Protein AF-A0A9X0CU26-F1 (afdb_monomer)

Nearest PDB structures (foldseek):
  7mq8-assembly1_LT  TM=6.709E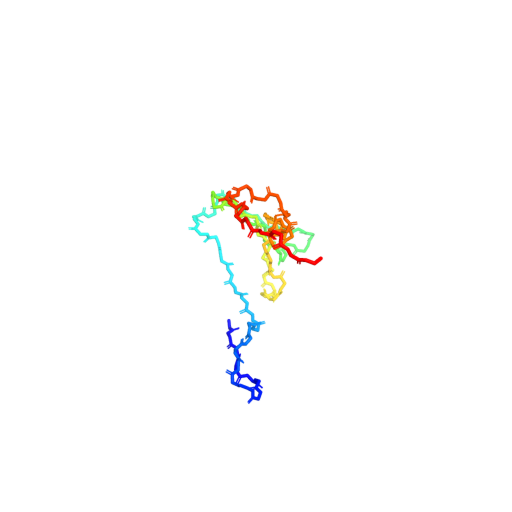-01  e=8.727E-05  Homo sapiens
  6nd4-assembly1_T  TM=7.323E-01  e=2.060E-03  Saccharomyces cerevisiae BY4741
  6zqf-assembly1_UU  TM=7.411E-01  e=4.613E-03  Saccharomyces cerevisiae S288C
  6zqc-assembly1_UU  TM=5.405E-01  e=2.640E-03  Saccharomyces cerevisiae S288C
  5gxh-assembly1_A  TM=5.516E-01  e=1.472E+00  Homo sapiens

Structure (mmCIF, N/CA/C/O backbone):
data_AF-A0A9X0CU26-F1
#
_entry.id   AF-A0A9X0CU26-F1
#
loop_
_atom_site.group_PDB
_atom_site.id
_atom_site.type_symbol
_atom_site.label_atom_id
_atom_site.label_alt_id
_atom_site.label_comp_id
_atom_site.label_asym_id
_atom_site.label_entity_id
_atom_site.label_seq_id
_atom_site.pdbx_PDB_ins_code
_atom_site.Cartn_x
_atom_site.Cartn_y
_atom_site.Cartn_z
_atom_site.occupancy
_atom_site.B_iso_or_equiv
_atom_site.auth_seq_id
_atom_site.auth_comp_id
_atom_site.auth_asym_id
_atom_site.auth_atom_id
_atom_site.pdbx_PDB_model_num
ATOM 1 N N . ILE A 1 1 ? 8.202 -4.495 -8.463 1.00 87.44 1 ILE A N 1
ATOM 2 C CA . ILE A 1 1 ? 8.503 -4.805 -9.869 1.00 87.44 1 ILE A CA 1
ATOM 3 C C . ILE A 1 1 ? 9.584 -3.852 -10.301 1.00 87.44 1 ILE A C 1
ATOM 5 O O . ILE A 1 1 ? 9.345 -2.652 -10.405 1.00 87.44 1 ILE A O 1
ATOM 9 N N . TRP A 1 2 ? 10.766 -4.417 -10.453 1.00 92.06 2 TRP A N 1
ATOM 10 C CA . TRP A 1 2 ? 11.875 -3.780 -11.129 1.00 92.06 2 TRP A CA 1
ATOM 11 C C . TRP A 1 2 ? 11.808 -4.172 -12.594 1.00 92.06 2 TRP A C 1
ATOM 13 O O . TRP A 1 2 ? 11.380 -5.283 -12.909 1.00 92.06 2 TRP A O 1
ATOM 23 N N . ILE A 1 3 ? 12.178 -3.245 -13.461 1.00 96.00 3 ILE A N 1
ATOM 24 C CA . ILE A 1 3 ? 12.325 -3.486 -14.891 1.00 96.00 3 ILE A CA 1
ATOM 25 C C . ILE A 1 3 ? 13.695 -2.985 -15.326 1.00 96.00 3 ILE A C 1
ATOM 27 O O . ILE A 1 3 ? 14.225 -2.041 -14.739 1.00 96.00 3 ILE A O 1
ATOM 31 N N . PHE A 1 4 ? 14.250 -3.655 -16.325 1.00 95.69 4 PHE A N 1
ATOM 32 C CA . PHE A 1 4 ? 15.578 -3.410 -16.878 1.00 95.69 4 PHE A CA 1
ATOM 33 C C . PHE A 1 4 ? 15.408 -3.154 -18.374 1.00 95.69 4 PHE A C 1
ATOM 35 O O . PHE A 1 4 ? 15.731 -3.993 -19.206 1.00 95.69 4 PHE A O 1
ATOM 42 N N . ASP A 1 5 ? 14.759 -2.038 -18.696 1.00 94.50 5 ASP A N 1
ATOM 43 C CA . ASP A 1 5 ? 14.431 -1.621 -20.062 1.00 94.50 5 ASP A CA 1
ATOM 44 C C . ASP A 1 5 ? 15.352 -0.505 -20.579 1.00 94.50 5 ASP A C 1
ATOM 46 O O . ASP A 1 5 ? 15.161 -0.013 -21.689 1.00 94.50 5 ASP A O 1
ATOM 50 N N . GLN A 1 6 ? 16.348 -0.098 -19.785 1.00 94.50 6 GLN A N 1
ATOM 51 C CA . GLN A 1 6 ? 17.261 0.987 -20.133 1.00 94.50 6 GLN A CA 1
ATOM 52 C C . GLN A 1 6 ? 18.475 0.487 -20.942 1.00 94.50 6 GLN A C 1
ATOM 54 O O . GLN A 1 6 ? 18.983 -0.601 -20.658 1.00 94.50 6 GLN A O 1
ATOM 59 N N . PRO A 1 7 ? 18.978 1.269 -21.924 1.00 94.88 7 PRO A N 1
ATOM 60 C CA . PRO A 1 7 ? 20.105 0.870 -22.780 1.00 94.88 7 PRO A CA 1
ATOM 61 C C . PRO A 1 7 ? 21.417 0.612 -22.029 1.00 94.88 7 PRO A C 1
ATOM 63 O O . PRO A 1 7 ? 22.267 -0.129 -22.508 1.00 94.88 7 PRO A O 1
ATOM 66 N N . ASP A 1 8 ? 21.581 1.229 -20.860 1.00 95.56 8 ASP A N 1
ATOM 67 C CA . ASP A 1 8 ? 22.740 1.075 -19.976 1.00 95.56 8 ASP A CA 1
ATOM 68 C C . ASP A 1 8 ? 22.634 -0.150 -19.046 1.00 95.56 8 ASP A C 1
ATOM 70 O O . ASP A 1 8 ? 23.519 -0.386 -18.224 1.00 95.56 8 ASP A O 1
ATOM 74 N N . GLY A 1 9 ? 21.550 -0.929 -19.150 1.00 94.00 9 GLY A N 1
ATOM 75 C CA . GLY A 1 9 ? 21.271 -2.074 -18.284 1.00 94.00 9 GLY A CA 1
ATOM 76 C C . GLY A 1 9 ? 20.805 -1.699 -16.873 1.00 94.00 9 GLY A C 1
ATOM 77 O O . GLY A 1 9 ? 20.652 -2.584 -16.029 1.00 94.00 9 GLY A O 1
ATOM 78 N N . SER A 1 10 ? 20.560 -0.415 -16.586 1.00 96.00 10 SER A N 1
ATOM 79 C CA . SER A 1 10 ? 20.128 0.026 -15.262 1.00 96.00 10 SER A CA 1
ATOM 80 C C . SER A 1 10 ? 18.667 -0.345 -14.973 1.00 96.00 10 SER A C 1
ATOM 82 O O . SER A 1 10 ? 17.771 -0.268 -15.820 1.00 96.00 10 SER A O 1
ATOM 84 N N . GLY A 1 11 ? 18.410 -0.758 -13.730 1.00 95.19 11 GLY A N 1
ATOM 85 C CA . GLY A 1 11 ? 17.074 -1.116 -13.264 1.00 95.19 11 GLY A CA 1
ATOM 86 C C . GLY A 1 11 ? 16.304 0.097 -12.751 1.00 95.19 11 GLY A C 1
ATOM 87 O O . GLY A 1 11 ? 16.818 0.862 -11.935 1.00 95.19 11 GLY A O 1
ATOM 88 N N . ARG A 1 12 ? 15.034 0.235 -13.143 1.00 93.94 12 ARG A N 1
ATOM 89 C CA . ARG A 1 12 ? 14.109 1.208 -12.540 1.00 93.94 12 ARG A CA 1
ATOM 90 C C . ARG A 1 12 ? 12.938 0.521 -11.855 1.00 93.94 12 ARG A C 1
ATOM 92 O O . ARG A 1 12 ? 12.430 -0.514 -12.297 1.00 93.94 12 ARG A O 1
ATOM 99 N N . LEU A 1 13 ? 12.484 1.111 -10.755 1.00 89.56 13 LEU A N 1
ATOM 100 C CA . LEU A 1 13 ? 11.313 0.625 -10.040 1.00 89.56 13 LEU A CA 1
ATOM 101 C C . LEU A 1 13 ? 10.052 1.023 -10.819 1.00 89.56 13 LEU A C 1
ATOM 103 O O . LEU A 1 13 ? 9.671 2.188 -10.838 1.00 89.56 13 LEU A O 1
ATOM 107 N N . LEU A 1 14 ? 9.386 0.050 -11.443 1.00 87.62 14 LEU A N 1
ATOM 108 C CA . LEU A 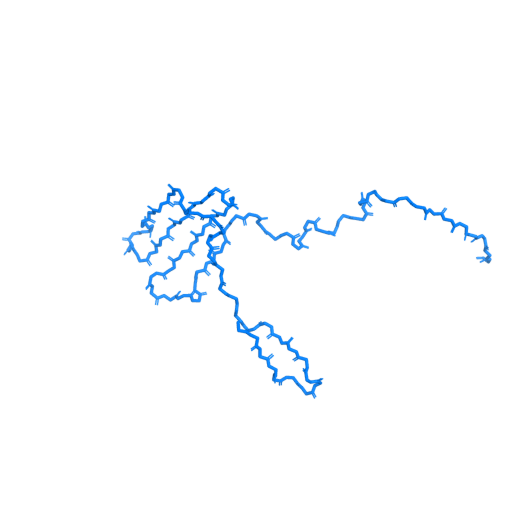1 14 ? 8.115 0.274 -12.137 1.00 87.62 14 LEU A CA 1
ATOM 109 C C . LEU A 1 14 ? 6.953 0.393 -11.150 1.00 87.62 14 LEU A C 1
ATOM 111 O O . LEU A 1 14 ? 6.058 1.216 -11.312 1.00 87.62 14 LEU A O 1
ATOM 115 N N . ARG A 1 15 ? 6.932 -0.488 -10.146 1.00 81.50 15 ARG A N 1
ATOM 116 C CA . ARG A 1 15 ? 5.830 -0.564 -9.182 1.00 81.50 15 ARG A CA 1
ATOM 117 C C . ARG A 1 15 ? 6.285 -1.207 -7.888 1.00 81.50 15 ARG A C 1
ATOM 119 O O . ARG A 1 15 ? 6.753 -2.344 -7.911 1.00 81.50 15 ARG A O 1
ATOM 126 N N . SER A 1 16 ? 6.107 -0.546 -6.757 1.00 80.12 16 SER A N 1
ATOM 127 C CA . SER A 1 16 ? 6.210 -1.176 -5.441 1.00 80.12 16 SER A CA 1
ATOM 128 C C . SER A 1 16 ? 4.817 -1.529 -4.925 1.00 80.12 16 SER A C 1
ATOM 130 O O . SER A 1 16 ? 3.831 -0.862 -5.227 1.00 80.12 16 SER A O 1
ATOM 132 N N . ARG A 1 17 ? 4.731 -2.613 -4.156 1.00 80.12 17 ARG A N 1
ATOM 133 C CA . ARG A 1 17 ? 3.592 -2.896 -3.283 1.00 80.12 17 ARG A CA 1
ATOM 134 C C . ARG A 1 17 ? 4.167 -3.093 -1.896 1.00 80.12 17 ARG A C 1
ATOM 136 O O . ARG A 1 17 ? 5.151 -3.814 -1.752 1.00 80.12 17 ARG A O 1
ATOM 143 N N . SER A 1 18 ? 3.583 -2.447 -0.904 1.00 77.19 18 SER A N 1
ATOM 144 C CA . SER A 1 18 ? 3.969 -2.606 0.492 1.00 77.19 18 SER A CA 1
ATOM 145 C C . SER A 1 18 ? 2.715 -2.849 1.318 1.00 77.19 18 SER A C 1
ATOM 147 O O . SER A 1 18 ? 1.660 -2.287 1.029 1.00 77.19 18 SER A O 1
ATOM 149 N N . SER A 1 19 ? 2.829 -3.717 2.317 1.00 82.81 19 SER A N 1
ATOM 150 C CA . SER A 1 19 ? 1.771 -3.983 3.292 1.00 82.81 19 SER A CA 1
ATOM 151 C C . SER A 1 19 ? 2.172 -3.409 4.649 1.00 82.81 19 SER A C 1
ATOM 153 O O . SER A 1 19 ? 3.233 -2.788 4.782 1.00 82.81 19 SER A O 1
ATOM 155 N N . HIS A 1 20 ? 1.326 -3.609 5.654 1.00 90.69 20 HIS A N 1
ATOM 156 C CA . HIS A 1 20 ? 1.740 -3.390 7.028 1.00 90.69 20 HIS A CA 1
ATOM 157 C C . HIS A 1 20 ?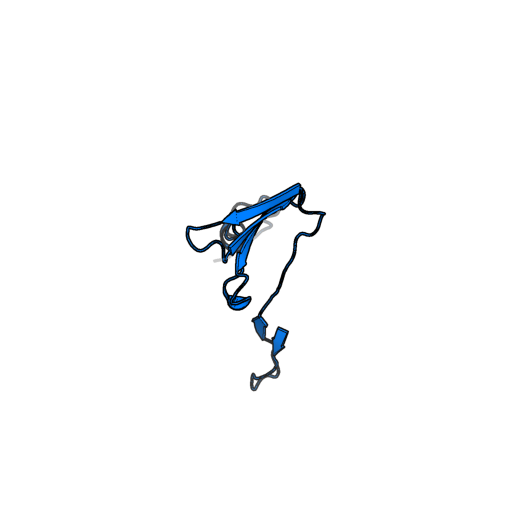 2.895 -4.335 7.398 1.00 90.69 20 HIS A C 1
ATOM 159 O O . HIS A 1 20 ? 2.888 -5.502 7.001 1.00 90.69 20 HIS A O 1
ATOM 165 N N . SER A 1 21 ? 3.887 -3.839 8.142 1.00 91.69 21 SER A N 1
ATOM 166 C CA . SER A 1 21 ? 4.999 -4.664 8.653 1.00 91.69 21 SER A CA 1
ATOM 167 C C . SER A 1 21 ? 4.692 -5.331 9.999 1.00 91.69 21 SER A C 1
ATOM 169 O O . SER A 1 21 ? 5.457 -6.171 10.463 1.00 91.69 21 SER A O 1
ATOM 171 N N . ALA A 1 22 ? 3.556 -4.987 10.604 1.00 92.62 22 ALA A N 1
ATOM 172 C CA . ALA A 1 22 ? 2.966 -5.628 11.773 1.00 92.62 22 ALA A CA 1
ATOM 173 C C . ALA A 1 22 ? 1.459 -5.833 11.521 1.00 92.62 22 ALA A C 1
ATOM 175 O O . ALA A 1 22 ? 0.910 -5.198 10.619 1.00 92.62 22 ALA A O 1
ATOM 176 N N . PRO A 1 23 ? 0.753 -6.680 12.287 1.00 94.19 23 PRO A N 1
ATOM 177 C CA . PRO A 1 23 ? -0.686 -6.846 12.116 1.00 94.19 23 PRO A CA 1
ATOM 178 C C . PRO A 1 23 ? -1.436 -5.498 12.173 1.00 94.19 23 PRO A C 1
ATOM 180 O O . PRO A 1 23 ? -1.184 -4.694 13.080 1.00 94.19 23 PRO A O 1
ATOM 183 N N . PRO A 1 24 ? -2.348 -5.219 11.223 1.00 94.25 24 PRO A N 1
ATOM 184 C CA . PRO A 1 24 ? -3.165 -4.015 11.270 1.00 94.25 24 PRO A CA 1
ATOM 185 C C . PRO A 1 24 ? -4.083 -4.068 12.494 1.00 94.25 24 PRO A C 1
ATOM 187 O O . PRO A 1 24 ? -4.752 -5.066 12.749 1.00 94.25 24 PRO A O 1
ATOM 190 N N . SER A 1 25 ? -4.129 -2.978 13.250 1.00 96.19 25 SER A N 1
ATOM 191 C CA . SER A 1 25 ? -4.940 -2.861 14.463 1.00 96.19 25 SER A CA 1
ATOM 192 C C . SER A 1 25 ? -6.352 -2.348 14.180 1.00 96.19 25 SER A C 1
ATOM 194 O O . SER A 1 25 ? -7.252 -2.515 15.003 1.00 96.19 25 SER A O 1
ATOM 196 N N . LYS A 1 26 ? -6.575 -1.708 13.024 1.00 96.19 26 LYS A N 1
ATOM 197 C CA . LYS A 1 26 ? -7.890 -1.203 12.616 1.00 96.19 26 LYS A CA 1
ATOM 198 C C . LYS A 1 26 ? -8.038 -1.242 11.099 1.00 96.19 26 LYS A C 1
ATOM 200 O O . LYS A 1 26 ? -7.148 -0.800 10.379 1.00 96.19 26 LYS A O 1
ATOM 205 N N . ILE A 1 27 ? -9.182 -1.731 10.624 1.00 96.56 27 ILE A N 1
ATOM 206 C CA . ILE A 1 27 ? -9.529 -1.824 9.201 1.00 96.56 27 ILE A CA 1
ATOM 207 C C . ILE A 1 27 ? -10.987 -1.396 9.038 1.00 96.56 27 ILE A C 1
ATOM 209 O O . ILE A 1 27 ? -11.844 -1.863 9.790 1.00 96.56 27 ILE A O 1
ATOM 213 N N . ARG A 1 28 ? -11.282 -0.498 8.091 1.00 96.94 28 ARG A N 1
ATOM 214 C CA . ARG A 1 28 ? -12.654 -0.057 7.788 1.00 96.94 28 ARG A CA 1
ATOM 215 C C . ARG A 1 28 ? -12.831 0.257 6.309 1.00 96.94 28 ARG A C 1
ATOM 217 O O . ARG A 1 28 ? -11.925 0.802 5.684 1.00 96.94 28 ARG A O 1
ATOM 224 N N . PHE A 1 29 ? -14.020 -0.015 5.779 1.00 97.44 29 PHE A N 1
ATOM 225 C CA . PHE A 1 29 ? -14.435 0.544 4.494 1.00 97.44 29 PHE A CA 1
ATOM 226 C C . PHE A 1 29 ? -14.567 2.068 4.585 1.00 97.44 29 PHE A C 1
ATOM 228 O O . PHE A 1 29 ? -14.905 2.614 5.638 1.00 97.44 29 PHE A O 1
ATOM 235 N N . TYR A 1 30 ? -14.278 2.749 3.480 1.00 95.06 30 TYR A N 1
ATOM 236 C CA . TYR A 1 30 ? -14.235 4.201 3.387 1.00 95.06 30 TYR A CA 1
ATOM 237 C C . TYR A 1 30 ? -14.838 4.716 2.073 1.00 95.06 30 TYR A C 1
ATOM 239 O O . TYR A 1 30 ? -14.671 4.118 1.005 1.00 95.06 30 TYR A O 1
ATOM 247 N N . GLY A 1 31 ? -15.476 5.887 2.162 1.00 93.19 31 GLY A N 1
ATOM 248 C CA . GLY A 1 31 ? -16.143 6.573 1.057 1.00 93.19 31 GLY A CA 1
ATOM 249 C C . GLY A 1 31 ? -17.575 6.087 0.830 1.00 93.19 31 GLY A C 1
ATOM 250 O O . GLY A 1 31 ? -17.941 4.984 1.229 1.00 93.19 31 GLY A O 1
ATOM 251 N N . SER A 1 32 ? -18.381 6.908 0.155 1.00 94.12 32 SER A N 1
ATOM 252 C CA . SER A 1 32 ? -19.800 6.627 -0.128 1.00 94.12 32 SER A CA 1
ATOM 253 C C . SER A 1 32 ? -20.020 5.346 -0.934 1.00 94.12 32 SER A C 1
ATOM 255 O O . SER A 1 32 ? -21.030 4.675 -0.763 1.00 94.12 32 SER A O 1
ATOM 257 N N . LEU A 1 33 ? -19.058 4.990 -1.787 1.00 93.75 33 LEU A N 1
ATOM 258 C CA . LEU A 1 33 ? -19.110 3.775 -2.596 1.00 93.75 33 LEU A CA 1
ATOM 259 C C . LEU A 1 33 ? -18.644 2.520 -1.840 1.00 93.75 33 LEU A C 1
ATOM 261 O O . LEU A 1 33 ? -18.831 1.421 -2.345 1.00 93.75 33 LEU A O 1
ATOM 265 N N . GLY A 1 34 ? -17.974 2.650 -0.687 1.00 94.12 34 GLY A N 1
ATOM 266 C CA . GLY A 1 34 ? -17.462 1.504 0.080 1.00 94.12 34 GLY A CA 1
ATOM 267 C C . GLY A 1 34 ? -16.404 0.650 -0.638 1.00 94.12 34 GLY A C 1
ATOM 268 O O . GLY A 1 34 ? -16.056 -0.425 -0.169 1.00 94.12 34 GLY A O 1
ATOM 269 N N . VAL A 1 35 ? -15.863 1.111 -1.769 1.00 96.69 35 VAL A N 1
ATOM 270 C CA . VAL A 1 35 ? -14.885 0.369 -2.596 1.00 96.69 35 VAL A CA 1
ATOM 271 C C . VAL A 1 35 ? -13.429 0.604 -2.193 1.00 96.69 35 VAL A C 1
ATOM 273 O O . VAL A 1 35 ? -12.493 0.230 -2.902 1.00 96.69 35 VAL A O 1
ATOM 276 N N . ASN A 1 36 ? -13.212 1.293 -1.082 1.00 96.19 36 ASN A N 1
ATOM 277 C CA . ASN A 1 36 ? -11.882 1.528 -0.553 1.00 96.19 36 ASN A CA 1
ATOM 278 C C . ASN A 1 36 ? -11.853 1.141 0.915 1.00 96.19 36 ASN A C 1
ATOM 280 O O . ASN A 1 36 ? -12.856 1.228 1.620 1.00 96.19 36 ASN A O 1
ATOM 284 N N . ILE A 1 37 ? -10.683 0.723 1.364 1.00 96.62 37 ILE A N 1
ATOM 285 C CA . ILE A 1 37 ? -10.404 0.316 2.727 1.00 96.62 37 ILE A CA 1
ATOM 286 C C . ILE A 1 37 ? -9.332 1.256 3.271 1.00 96.62 37 ILE A C 1
ATOM 288 O O . ILE A 1 37 ? -8.329 1.523 2.609 1.00 96.62 37 ILE A O 1
ATOM 292 N N . LEU A 1 38 ? -9.546 1.743 4.486 1.00 95.69 38 LEU A N 1
ATOM 293 C CA . LEU A 1 38 ? -8.511 2.360 5.301 1.00 95.69 38 LEU A CA 1
ATOM 294 C C . LEU A 1 38 ? -8.025 1.340 6.327 1.00 95.69 38 LEU A C 1
ATOM 296 O O . LEU A 1 38 ? -8.836 0.757 7.055 1.00 95.69 38 LEU A O 1
ATOM 300 N N . SER A 1 39 ? -6.712 1.140 6.400 1.00 96.12 39 SER A N 1
ATOM 301 C CA . SER A 1 39 ? -6.079 0.274 7.396 1.00 96.12 39 SER A CA 1
ATOM 302 C C . SER A 1 39 ? -4.988 1.016 8.162 1.00 96.12 39 SER A C 1
ATOM 304 O O . SER A 1 39 ? -4.220 1.781 7.585 1.00 96.12 39 SER A O 1
ATOM 306 N N . ALA A 1 40 ? -4.923 0.800 9.473 1.00 95.25 40 ALA A N 1
ATOM 307 C CA . ALA A 1 40 ? -3.905 1.364 10.354 1.00 95.25 40 ALA A CA 1
ATOM 308 C C . ALA A 1 40 ? -3.274 0.254 11.203 1.00 95.25 40 ALA A C 1
ATOM 310 O O . ALA A 1 40 ? -3.955 -0.714 11.555 1.00 95.25 40 ALA A O 1
ATOM 311 N N . GLY A 1 41 ? -1.991 0.397 11.542 1.00 93.88 41 GLY A N 1
ATOM 312 C CA . GLY A 1 41 ? -1.242 -0.610 12.295 1.00 93.88 41 GLY A CA 1
ATOM 313 C C . GLY A 1 41 ? -0.249 -0.026 13.299 1.00 93.88 41 GLY A C 1
ATOM 314 O O . GLY A 1 41 ? 0.052 1.168 13.304 1.00 93.88 41 GLY A O 1
ATOM 315 N N . LEU A 1 42 ? 0.270 -0.899 14.169 1.00 93.31 42 LEU A N 1
ATOM 316 C CA . LEU A 1 4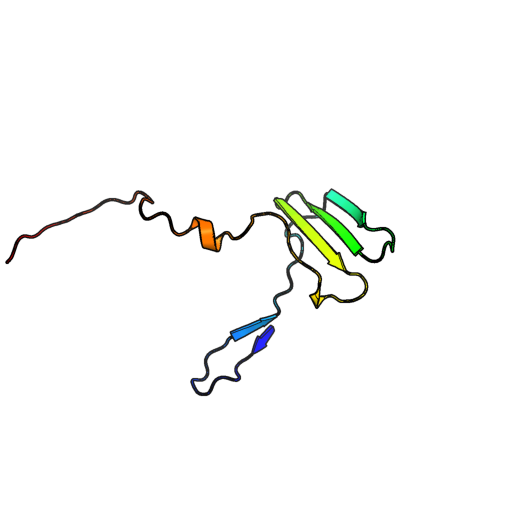2 ? 1.327 -0.558 15.136 1.00 93.31 42 LEU A CA 1
ATOM 317 C C . LEU A 1 42 ? 2.693 -0.335 14.474 1.00 93.31 42 LEU A C 1
ATOM 319 O O . LEU A 1 42 ? 3.609 0.208 15.086 1.00 93.31 42 LEU A O 1
ATOM 323 N N . ASP A 1 43 ? 2.803 -0.676 13.193 1.00 91.62 43 ASP A N 1
ATOM 324 C CA . ASP A 1 43 ? 3.927 -0.325 12.330 1.00 91.62 43 ASP A CA 1
ATOM 325 C C . ASP A 1 43 ? 3.992 1.171 11.982 1.00 91.62 43 ASP A C 1
ATOM 327 O O . ASP A 1 43 ? 4.840 1.588 11.193 1.00 91.62 43 ASP A O 1
ATOM 331 N N . ARG A 1 44 ? 3.114 1.986 12.582 1.00 90.00 44 ARG A N 1
ATOM 332 C CA . ARG A 1 44 ? 2.979 3.423 12.329 1.00 90.00 44 ARG A CA 1
ATOM 333 C C . ARG A 1 44 ? 2.652 3.726 10.870 1.00 90.00 44 ARG A C 1
ATOM 335 O O . ARG A 1 44 ? 3.012 4.807 10.408 1.00 90.00 44 ARG A O 1
ATOM 342 N N . SER A 1 45 ? 1.994 2.795 10.171 1.00 91.38 45 SER A N 1
ATOM 343 C CA . SER A 1 45 ? 1.484 3.026 8.825 1.00 91.38 45 SER A CA 1
ATOM 344 C C . SER A 1 45 ? -0.032 3.224 8.815 1.00 91.38 45 SER A C 1
ATOM 346 O O . SER A 1 45 ? -0.778 2.583 9.563 1.00 91.38 45 SER A O 1
ATOM 348 N N . LEU A 1 46 ? -0.484 4.150 7.970 1.00 93.69 46 LEU A N 1
ATOM 349 C CA . LEU A 1 46 ? -1.889 4.355 7.626 1.00 93.69 46 LEU A CA 1
ATOM 350 C C . LEU A 1 46 ? -1.993 4.173 6.121 1.00 93.69 46 LEU A C 1
ATOM 352 O O . LEU A 1 46 ? -1.304 4.859 5.375 1.00 93.69 46 LEU A O 1
ATOM 356 N N . ARG A 1 47 ? -2.831 3.255 5.657 1.00 93.38 47 ARG A N 1
ATOM 357 C CA . ARG A 1 47 ? -2.900 2.881 4.246 1.00 93.38 47 ARG A CA 1
ATOM 358 C C . ARG A 1 47 ? -4.298 3.065 3.699 1.00 93.38 47 ARG A C 1
ATOM 360 O O . ARG A 1 47 ? -5.292 2.778 4.364 1.00 93.38 47 ARG A O 1
ATOM 367 N N . PHE A 1 48 ? -4.337 3.515 2.455 1.00 93.88 48 PHE A N 1
ATOM 368 C CA . PHE A 1 48 ? -5.513 3.520 1.610 1.00 93.88 48 PHE A CA 1
ATOM 369 C C . PHE A 1 48 ? -5.385 2.387 0.600 1.00 93.88 48 PHE A C 1
ATOM 371 O O . PHE A 1 48 ? -4.390 2.289 -0.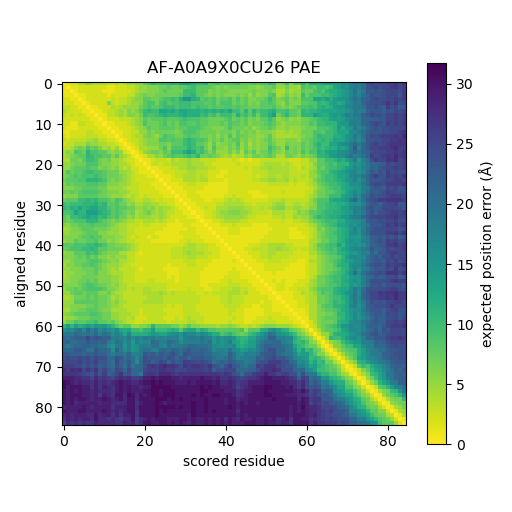116 1.00 93.88 48 PHE A O 1
ATOM 378 N N . ILE A 1 49 ? -6.388 1.520 0.547 1.00 94.56 49 ILE A N 1
ATOM 379 C CA . ILE A 1 49 ? -6.403 0.340 -0.311 1.00 94.56 49 ILE A CA 1
ATOM 380 C C . ILE A 1 49 ? -7.665 0.398 -1.161 1.00 94.56 49 ILE A C 1
ATOM 382 O O . ILE A 1 49 ? -8.773 0.421 -0.631 1.00 94.56 49 ILE A O 1
ATOM 386 N N . SER A 1 50 ? -7.520 0.405 -2.484 1.00 93.81 50 SER A N 1
ATOM 387 C CA . SER A 1 50 ? -8.679 0.310 -3.375 1.00 93.81 50 SER A CA 1
ATOM 388 C C . SER A 1 50 ? -9.002 -1.153 -3.648 1.00 93.81 50 SER A C 1
ATOM 390 O O . SER A 1 50 ? -8.135 -1.895 -4.105 1.00 93.81 50 SER A O 1
ATOM 392 N N . THR A 1 51 ? -10.258 -1.561 -3.456 1.00 95.00 51 THR A N 1
ATOM 393 C CA . THR A 1 51 ? -10.698 -2.931 -3.780 1.00 95.00 51 THR A CA 1
ATOM 394 C C . THR A 1 51 ? -10.875 -3.151 -5.284 1.00 95.00 51 THR A C 1
ATOM 396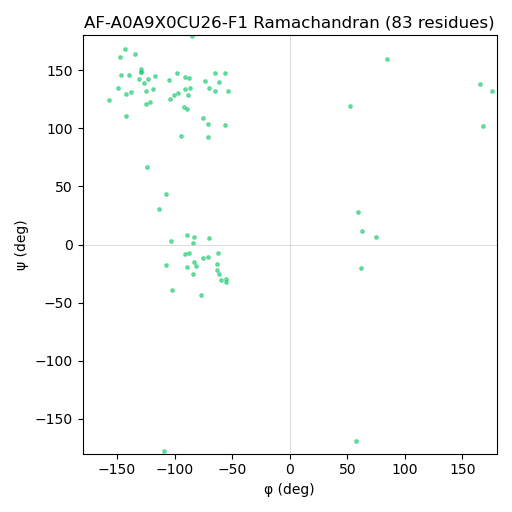 O O . THR A 1 51 ? -11.003 -4.283 -5.733 1.00 95.00 51 THR A O 1
ATOM 399 N N . VAL A 1 52 ? -10.855 -2.071 -6.073 1.00 95.44 52 VAL A N 1
ATOM 400 C CA . VAL A 1 52 ? -11.105 -2.102 -7.523 1.00 95.44 52 VAL A CA 1
ATOM 401 C C . VAL A 1 52 ? -9.814 -2.002 -8.339 1.00 95.44 52 VAL A C 1
ATOM 403 O O . VAL A 1 52 ? -9.690 -2.649 -9.373 1.00 95.44 52 VAL A O 1
ATOM 406 N N . ARG A 1 53 ? -8.840 -1.178 -7.920 1.00 91.69 53 ARG A N 1
ATOM 407 C CA . ARG A 1 53 ? -7.552 -1.038 -8.631 1.00 91.69 53 ARG A CA 1
ATOM 408 C C . ARG A 1 53 ? -6.396 -0.868 -7.657 1.00 91.69 53 ARG A C 1
ATOM 410 O O . ARG A 1 53 ? -6.235 0.211 -7.097 1.00 91.69 53 ARG A O 1
ATOM 417 N N . ASP A 1 54 ? -5.539 -1.881 -7.574 1.00 89.06 54 ASP A N 1
ATOM 418 C CA . ASP A 1 54 ? -4.348 -1.909 -6.712 1.00 89.06 54 ASP A CA 1
ATOM 419 C C . ASP A 1 54 ? -3.397 -0.722 -6.945 1.00 89.06 54 ASP A C 1
ATOM 421 O O . ASP A 1 54 ? -2.793 -0.210 -6.013 1.00 89.06 54 ASP A O 1
ATOM 425 N N . ALA A 1 55 ? -3.316 -0.212 -8.180 1.00 88.69 55 ALA A N 1
ATOM 426 C CA . ALA A 1 55 ? -2.491 0.953 -8.512 1.00 88.69 55 ALA A CA 1
ATOM 427 C C . ALA A 1 55 ? -2.919 2.254 -7.802 1.00 88.69 55 ALA A C 1
ATOM 429 O O . ALA A 1 55 ? -2.149 3.207 -7.774 1.00 88.69 55 ALA A O 1
ATOM 430 N N . ARG A 1 56 ? -4.139 2.311 -7.248 1.00 90.06 56 ARG A N 1
ATOM 431 C CA . ARG A 1 56 ? -4.617 3.443 -6.435 1.00 90.06 56 ARG A CA 1
ATOM 432 C C . ARG A 1 56 ? -4.338 3.266 -4.945 1.00 90.06 56 ARG A C 1
ATOM 434 O O . ARG A 1 56 ? -4.601 4.189 -4.183 1.00 90.06 56 ARG A O 1
ATOM 441 N N . SER A 1 57 ? -3.866 2.096 -4.527 1.00 92.12 57 SER A N 1
ATOM 442 C CA . SER A 1 57 ? -3.494 1.859 -3.140 1.00 92.12 57 SER A CA 1
ATOM 443 C C . SER A 1 57 ? -2.230 2.648 -2.811 1.00 92.12 57 SER A C 1
ATOM 445 O O . SER A 1 57 ? -1.268 2.652 -3.581 1.00 92.12 57 SER A O 1
ATOM 447 N N . CYS A 1 58 ? -2.220 3.315 -1.664 1.00 90.06 58 CYS A N 1
ATOM 448 C CA . CYS A 1 58 ? -1.091 4.116 -1.216 1.00 90.06 58 CYS A CA 1
ATOM 449 C C . CYS A 1 58 ? -0.953 4.101 0.308 1.00 90.06 58 CYS A C 1
ATOM 451 O O . CYS A 1 58 ? -1.861 3.737 1.056 1.00 90.06 58 CYS A O 1
ATOM 453 N N . GLU A 1 59 ? 0.235 4.473 0.762 1.00 90.25 59 GLU A N 1
ATOM 454 C CA . GLU A 1 59 ? 0.558 4.689 2.165 1.00 90.25 59 GLU A CA 1
ATOM 455 C C . GLU A 1 59 ? 0.438 6.200 2.435 1.00 90.25 59 GLU A C 1
ATOM 457 O O . GLU A 1 59 ? 0.896 7.008 1.628 1.00 90.25 59 GLU A O 1
ATOM 462 N N . LEU A 1 60 ? -0.281 6.572 3.492 1.00 89.69 60 LEU A N 1
ATOM 463 C CA . LEU A 1 60 ? -0.685 7.945 3.814 1.00 89.69 60 LEU A CA 1
ATOM 464 C C . LEU A 1 60 ? 0.076 8.530 5.011 1.00 89.69 60 LEU A C 1
ATOM 466 O O . LEU A 1 60 ? 0.039 9.742 5.222 1.00 89.69 60 LEU A O 1
ATOM 470 N N . SER A 1 61 ? 0.710 7.694 5.834 1.00 82.44 61 SER A N 1
ATOM 471 C CA . SER A 1 61 ? 1.516 8.146 6.967 1.00 82.44 61 SER A CA 1
ATOM 472 C C . SER A 1 61 ? 2.951 8.477 6.526 1.00 82.44 61 SER A C 1
ATOM 474 O O . SER A 1 61 ? 3.282 8.421 5.350 1.00 82.44 61 SER A O 1
ATOM 476 N N . GLN A 1 62 ? 3.801 8.913 7.461 1.00 70.25 62 GLN A N 1
ATOM 477 C CA . GLN A 1 62 ? 5.223 9.262 7.266 1.00 70.25 62 GLN A CA 1
ATOM 478 C C . GLN A 1 62 ? 5.557 10.424 6.306 1.00 70.25 62 GLN A C 1
ATOM 480 O O . GLN A 1 62 ? 6.617 11.038 6.455 1.00 70.25 62 GLN A O 1
ATOM 485 N N . GLY A 1 63 ? 4.663 10.811 5.394 1.00 64.94 63 GLY A N 1
ATOM 486 C CA . GLY A 1 63 ? 4.943 11.824 4.379 1.00 64.94 63 GLY A CA 1
ATOM 487 C C . GLY A 1 63 ? 6.155 11.458 3.510 1.00 64.94 63 GLY A C 1
ATOM 488 O O . GLY A 1 63 ? 6.692 10.353 3.553 1.00 64.94 63 GLY A O 1
ATOM 489 N N . SER A 1 64 ? 6.636 12.407 2.709 1.00 58.38 64 SER A N 1
ATOM 490 C CA . SER A 1 64 ? 7.890 12.233 1.969 1.00 58.38 64 SER A CA 1
ATOM 491 C C . SER A 1 64 ? 9.071 12.270 2.952 1.00 58.38 64 SER A C 1
ATOM 493 O O . SER A 1 64 ? 9.612 13.332 3.262 1.00 58.38 64 SER A O 1
ATOM 495 N N . LEU A 1 65 ? 9.496 11.100 3.440 1.00 57.47 65 LEU A N 1
ATOM 496 C CA . LEU A 1 65 ? 10.758 10.947 4.181 1.00 57.47 65 LEU A CA 1
ATOM 497 C C . LEU A 1 65 ? 11.950 11.480 3.363 1.00 57.47 65 LEU A C 1
ATOM 499 O O . LEU A 1 65 ? 12.885 12.045 3.922 1.00 57.47 65 LEU A O 1
ATOM 503 N N . THR A 1 66 ? 11.857 11.415 2.031 1.00 55.22 66 THR A N 1
ATOM 504 C CA . THR A 1 66 ? 12.823 11.996 1.085 1.00 55.22 66 THR A CA 1
ATOM 505 C C . THR A 1 66 ? 12.933 13.525 1.158 1.00 55.22 66 THR A C 1
ATOM 507 O O . THR A 1 66 ? 13.962 14.076 0.775 1.00 55.22 66 THR A O 1
ATOM 510 N N . LYS A 1 67 ? 11.919 14.235 1.675 1.00 52.34 67 LYS A N 1
ATOM 511 C CA . LYS A 1 67 ? 11.981 15.687 1.910 1.00 52.34 67 LYS A CA 1
ATOM 512 C C . LYS A 1 67 ? 12.651 16.032 3.246 1.00 52.34 67 LYS A C 1
ATOM 514 O O . LYS A 1 67 ? 13.215 17.113 3.371 1.00 52.34 67 LYS A O 1
ATOM 519 N N . LYS A 1 68 ? 12.624 15.123 4.230 1.00 49.94 68 LYS A N 1
ATOM 520 C CA . LYS A 1 68 ? 13.221 15.328 5.565 1.00 49.94 68 LYS A CA 1
ATOM 521 C C . LYS A 1 68 ? 14.731 15.073 5.622 1.00 49.94 68 LYS A C 1
ATOM 523 O O . LYS A 1 68 ? 15.375 15.580 6.531 1.00 49.94 68 LYS A O 1
ATOM 528 N N . SER A 1 69 ? 15.314 14.364 4.655 1.00 51.09 69 SER A N 1
ATOM 529 C CA . SER A 1 69 ? 16.760 14.084 4.611 1.00 51.09 69 SER A CA 1
ATOM 530 C C . SER A 1 69 ? 17.613 15.211 4.007 1.00 51.09 69 SER A C 1
ATOM 532 O O . SER A 1 69 ? 18.806 15.023 3.804 1.00 51.09 69 SER A O 1
ATOM 534 N N . LYS A 1 70 ? 17.029 16.379 3.701 1.00 50.69 70 LYS A N 1
ATOM 535 C CA . LYS A 1 70 ? 17.746 17.560 3.181 1.00 50.69 70 LYS A CA 1
ATOM 536 C C . LYS A 1 70 ? 17.866 18.673 4.228 1.00 50.69 70 LYS A C 1
ATOM 538 O O . LYS A 1 70 ? 17.624 19.836 3.922 1.00 50.69 70 LYS A O 1
ATOM 543 N N . SER A 1 71 ? 18.204 18.321 5.466 1.00 52.84 71 SER A N 1
ATOM 544 C CA . SER A 1 71 ? 18.749 19.290 6.421 1.00 52.84 71 SER A CA 1
ATOM 545 C C . SER A 1 71 ? 20.270 19.306 6.244 1.00 52.84 71 SER A C 1
ATOM 547 O O . SER A 1 71 ? 20.891 18.280 6.506 1.00 52.84 71 SER A O 1
ATOM 549 N N . PRO A 1 72 ? 20.892 20.426 5.835 1.00 56.97 72 PRO A N 1
ATOM 550 C CA . PRO A 1 72 ? 22.354 20.562 5.802 1.00 56.97 72 PRO A CA 1
ATOM 551 C C . PRO A 1 72 ? 23.020 20.447 7.183 1.00 56.97 72 PRO A C 1
ATOM 553 O O . PRO A 1 72 ? 24.239 20.429 7.276 1.00 56.97 72 PRO A O 1
ATOM 556 N N . TRP A 1 73 ? 22.225 20.398 8.255 1.00 52.50 73 TRP A N 1
ATOM 557 C CA . TRP A 1 73 ? 22.665 20.523 9.642 1.00 52.50 73 TRP A CA 1
ATOM 558 C C . TRP A 1 73 ? 22.477 19.226 10.437 1.00 52.50 73 TRP A C 1
ATOM 560 O O . TRP A 1 73 ? 22.207 19.264 11.636 1.00 52.50 73 TRP A O 1
ATOM 570 N N . SER A 1 74 ? 22.567 18.060 9.792 1.00 51.34 74 SER A N 1
ATOM 571 C CA . SER A 1 74 ? 22.767 16.809 10.528 1.00 51.34 74 SER A CA 1
ATOM 572 C C . SER A 1 74 ? 24.196 16.800 11.070 1.00 51.34 74 SER A C 1
ATOM 574 O O . SER A 1 74 ? 25.151 16.623 10.320 1.00 51.34 74 SER A O 1
ATOM 576 N N . SER A 1 75 ? 24.311 17.064 12.366 1.00 56.22 75 SER A N 1
ATOM 577 C CA . SER A 1 75 ? 25.535 17.125 13.156 1.00 56.22 75 SER A CA 1
ATOM 578 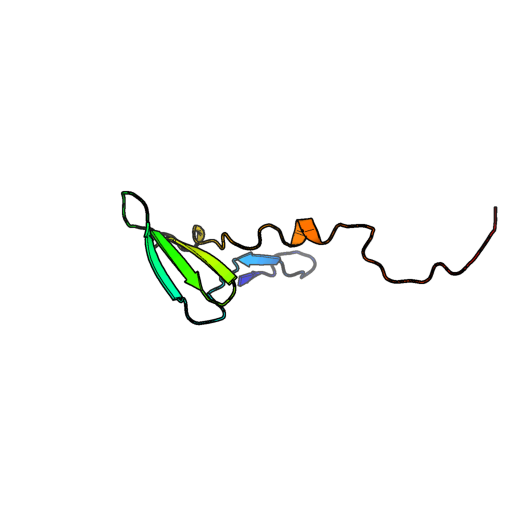C C . SER A 1 75 ? 26.352 15.831 13.071 1.00 56.22 75 SER A C 1
ATOM 580 O O . SER A 1 75 ? 26.032 14.860 13.755 1.00 56.22 75 SER A O 1
ATOM 582 N N . ASP A 1 76 ? 27.421 15.844 12.282 1.00 42.59 76 ASP A N 1
ATOM 583 C CA . ASP A 1 76 ? 28.582 14.983 12.490 1.00 42.59 76 ASP A CA 1
ATOM 584 C C . ASP A 1 76 ? 29.851 15.777 12.156 1.00 42.59 76 ASP A C 1
ATOM 586 O O . ASP A 1 76 ? 29.915 16.509 11.166 1.00 42.59 76 ASP A O 1
ATOM 590 N N . GLY A 1 77 ? 30.802 15.739 13.080 1.00 51.34 77 GLY A N 1
ATOM 591 C CA . GLY A 1 77 ? 31.925 16.654 13.160 1.00 51.34 77 GLY A CA 1
ATOM 592 C C . GLY A 1 77 ? 33.155 16.170 12.405 1.00 51.34 77 GLY A C 1
ATOM 593 O O . GLY A 1 77 ? 33.598 15.043 12.584 1.00 51.34 77 GLY A O 1
ATOM 594 N N . ARG A 1 78 ? 33.750 17.082 11.633 1.00 37.28 78 ARG A N 1
ATOM 595 C CA . ARG A 1 78 ? 35.195 17.368 11.513 1.00 37.28 78 ARG A CA 1
ATOM 596 C C . ARG A 1 78 ? 35.381 18.260 10.291 1.00 37.28 78 ARG A C 1
ATOM 598 O O . ARG A 1 78 ? 35.360 17.786 9.162 1.00 37.28 78 ARG A O 1
ATOM 605 N N . VAL A 1 79 ? 35.572 19.555 10.518 1.00 43.88 79 VAL A N 1
ATOM 606 C CA . VAL A 1 79 ? 36.192 20.424 9.513 1.00 43.88 79 VAL A CA 1
ATOM 607 C C . VAL A 1 79 ? 37.680 20.483 9.829 1.00 43.88 79 VAL A C 1
ATOM 609 O O . VAL A 1 79 ? 38.117 21.262 10.672 1.00 43.88 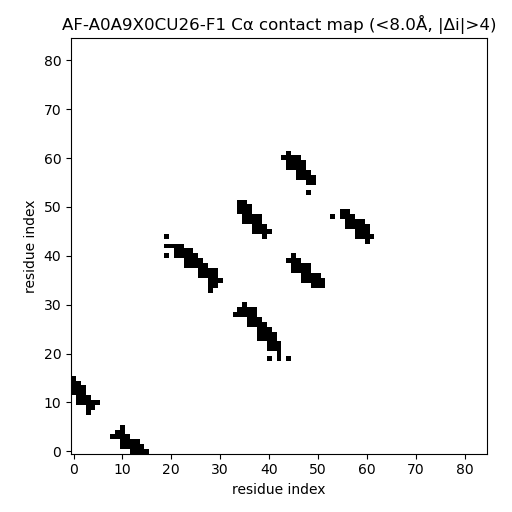79 VAL A O 1
ATOM 612 N N . GLU A 1 80 ? 38.446 19.600 9.191 1.00 37.19 80 GLU A N 1
ATOM 613 C CA . GLU A 1 80 ? 39.898 19.733 9.099 1.00 37.19 80 GLU A CA 1
ATOM 614 C C . GLU A 1 80 ? 40.277 20.505 7.824 1.00 37.19 80 GLU A C 1
ATOM 616 O O . GLU A 1 80 ? 39.966 20.090 6.714 1.00 37.19 80 GLU A O 1
ATOM 621 N N . VAL A 1 81 ? 40.927 21.649 8.076 1.00 42.59 81 VAL A N 1
ATOM 622 C CA . VAL A 1 81 ? 42.097 22.263 7.413 1.00 42.59 81 VAL A CA 1
ATOM 623 C C . VAL A 1 81 ? 42.076 22.453 5.885 1.00 42.59 81 VAL A C 1
ATOM 625 O O . VAL A 1 81 ? 42.161 21.502 5.1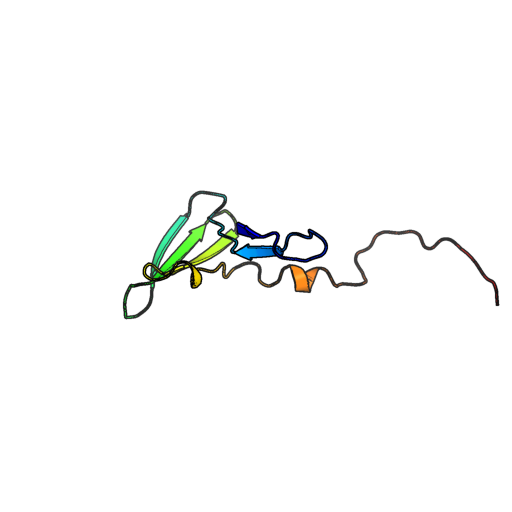21 1.00 42.59 81 VAL A O 1
ATOM 628 N N . SER A 1 82 ? 42.167 23.706 5.420 1.00 35.72 82 SER A N 1
ATOM 629 C CA . SER A 1 82 ? 43.454 24.325 5.028 1.00 35.72 82 SER A CA 1
ATOM 630 C C . SER A 1 82 ? 43.244 25.596 4.198 1.00 35.72 82 SER A C 1
ATOM 632 O O . SER A 1 82 ? 42.423 25.630 3.287 1.00 35.72 82 SER A O 1
ATOM 634 N N . ALA A 1 83 ? 44.038 26.629 4.492 1.00 50.97 83 ALA A N 1
ATOM 635 C CA . ALA A 1 83 ? 44.293 27.743 3.582 1.00 50.97 83 ALA A CA 1
ATOM 636 C C . ALA A 1 83 ? 44.846 27.228 2.240 1.00 50.97 83 ALA A C 1
ATOM 638 O O . ALA A 1 83 ? 45.544 26.218 2.263 1.00 50.97 83 ALA A O 1
ATOM 639 N N . TYR A 1 84 ? 44.530 27.899 1.124 1.00 35.88 84 TYR A N 1
ATOM 640 C CA . TYR A 1 84 ? 45.448 28.412 0.086 1.00 35.88 84 TYR A CA 1
ATOM 641 C C . TYR A 1 84 ? 44.638 29.037 -1.076 1.00 35.88 84 TYR A C 1
ATOM 643 O O . TYR A 1 84 ? 43.733 28.396 -1.605 1.00 35.88 84 TYR A O 1
ATOM 651 N N . TYR A 1 85 ? 45.070 30.250 -1.457 1.00 41.88 85 TYR A N 1
ATOM 652 C CA . TYR A 1 85 ? 44.580 31.216 -2.466 1.00 41.88 85 TYR A CA 1
ATOM 653 C C . TYR A 1 85 ? 43.287 31.983 -2.169 1.00 41.88 85 TYR A C 1
ATOM 655 O O . TYR A 1 85 ? 42.188 31.395 -2.197 1.00 41.88 85 TYR A O 1
#

Secondary structure (DSSP, 8-state):
-EE--STT---EE-------SS-EEEEEEESTT--EEEEEETTS-EEEEESS-GGG-EE-SS--HHHHT--TT------------

InterPro domains:
  IPR015943 WD40/YVTN repeat-like-containing domain superfamily [G3DSA:2.130.10.10] (1-20)
  IPR015943 WD40/YVTN repeat-like-containing domain superfamily [G3DSA:2.130.10.10] (21-67)

pLDDT: mean 80.3, std 19.96, range [35.72, 97.44]

Foldseek 3Di:
DWDQPDPVSDIDDPDDDDDQPDDFPDKAQDDPVSQWIWTHHPSQWIWIAGNVDRVPIDIDPPPPPVVVVPDPPPDDDDDDDDDDD

Mean predicted aligned error: 11.77 Å

Sequence (85 aa):
IWIFDQPDGSGRLLRSRSSHSAPPSKIRFYGSLGVNILSAGLDRSLRFISTVRDARSCELSQGSLTKKSKSPWSSDGRVEVSAYY

Radius of gyration: 20.8 Å; Cα contacts (8 Å, |Δi|>4): 105; chains: 1; bounding box: 65×38×38 Å

Solvent-accessible surface area (backbone atoms only — not comparable to full-atom values): 5653 Å² total; per-residue (Å²): 81,74,43,67,85,46,97,86,64,51,72,45,81,77,43,88,86,83,77,77,88,38,74,68,77,44,76,42,73,38,69,98,82,52,52,27,35,41,37,33,28,84,61,69,43,34,34,42,40,35,79,84,43,67,90,71,37,46,76,70,44,83,65,67,59,80,68,67,73,72,57,96,76,71,89,74,91,80,92,79,84,79,91,84,136

Organism: NCBI:txid174260